Protein AF-A0A3M1RRI8-F1 (afdb_monomer)

Secondary structure (DSSP, 8-state):
----EEEEE-S-HHHHHHHHHHHHHTT-EEEEESSTT--

Nearest PDB structures (foldseek):
  4h60-assembly1_A  TM=9.935E-01  e=2.029E-02  Vibrio cholerae O395
  3jte-assembly1_A  TM=9.652E-01  e=2.697E-02  Acetivibrio thermocellus ATCC 27405
  3cg4-assembly1_A  TM=9.888E-01  e=4.438E-02  Methanospirillum hungatei JF-1
  4l85-assembly2_C-2  TM=9.254E-01  e=4.766E-02  Escherichia coli K-12
  4l85-assembly1_A  TM=9.604E-01  e=4.766E-02  Escherichia coli K-12

pLDDT: mean 94.47, std 6.71, range [68.44, 98.19]

Foldseek 3Di:
DQPEEEEAEALDPVVQVVCCVVVVVVRYHYHYDNHPVRD

Mean predicted aligned error: 2.97 Å

Sequence (39 aa):
MQKGRILVIDDEVSILRSLEGILSDEGFQVFTAEDGLAG

Radius of gyration: 9.92 Å; Cα contacts (8 Å, |Δi|>4): 61; chains: 1; bounding box: 26×16×24 Å

Structure (mmCIF, N/CA/C/O backbone):
data_AF-A0A3M1RRI8-F1
#
_entry.id   AF-A0A3M1RRI8-F1
#
loop_
_atom_site.group_PDB
_atom_site.id
_atom_site.type_symbol
_atom_site.label_atom_id
_atom_site.label_alt_id
_atom_site.label_comp_id
_atom_site.label_asym_id
_atom_site.label_entity_id
_atom_site.label_seq_id
_atom_site.pdbx_PDB_ins_code
_atom_site.Cartn_x
_atom_site.Cartn_y
_atom_site.Cartn_z
_atom_site.occupancy
_atom_site.B_iso_or_equiv
_atom_site.auth_seq_id
_atom_site.auth_comp_id
_atom_site.auth_asym_id
_atom_site.auth_atom_id
_atom_site.pdbx_PDB_model_num
ATOM 1 N N . MET A 1 1 ? -13.468 6.345 11.743 1.00 68.44 1 MET A N 1
ATOM 2 C CA . MET A 1 1 ? -13.176 7.430 10.776 1.00 68.44 1 MET A CA 1
ATOM 3 C C . MET A 1 1 ? -11.792 7.171 10.212 1.00 68.44 1 MET A C 1
ATOM 5 O O . MET A 1 1 ? -10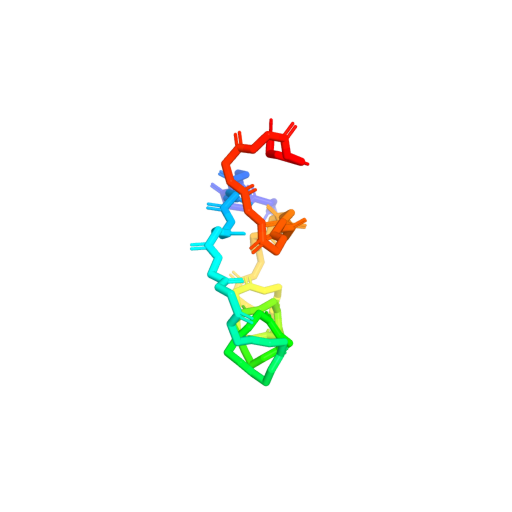.934 6.764 10.982 1.00 68.44 1 MET A O 1
ATOM 9 N N . GLN A 1 2 ? -11.590 7.347 8.907 1.00 78.62 2 GLN A N 1
ATOM 10 C CA . GLN A 1 2 ? -10.276 7.178 8.278 1.00 78.62 2 GLN A CA 1
ATOM 11 C C . GLN A 1 2 ? -9.413 8.408 8.608 1.00 78.62 2 GLN A C 1
ATOM 13 O O . GLN A 1 2 ? -9.863 9.531 8.376 1.00 78.62 2 GLN A O 1
ATOM 18 N N . LYS A 1 3 ? -8.228 8.210 9.208 1.00 90.19 3 LYS A N 1
ATOM 19 C CA . LYS A 1 3 ? -7.375 9.307 9.719 1.00 90.19 3 LYS A CA 1
ATOM 20 C C . LYS A 1 3 ? -6.747 10.141 8.596 1.00 90.19 3 LYS A C 1
ATOM 22 O O . LYS A 1 3 ? -6.526 11.336 8.769 1.00 90.19 3 LYS A O 1
ATOM 27 N N . GLY A 1 4 ? -6.471 9.523 7.450 1.00 96.75 4 GLY A N 1
ATOM 28 C CA . GLY A 1 4 ? -5.852 10.164 6.293 1.00 96.75 4 GLY A CA 1
ATOM 29 C C . GLY A 1 4 ? -5.336 9.143 5.282 1.00 96.75 4 GLY A C 1
ATOM 30 O O . GLY A 1 4 ? -5.515 7.937 5.467 1.00 96.75 4 GLY A O 1
ATOM 31 N N . ARG A 1 5 ? -4.693 9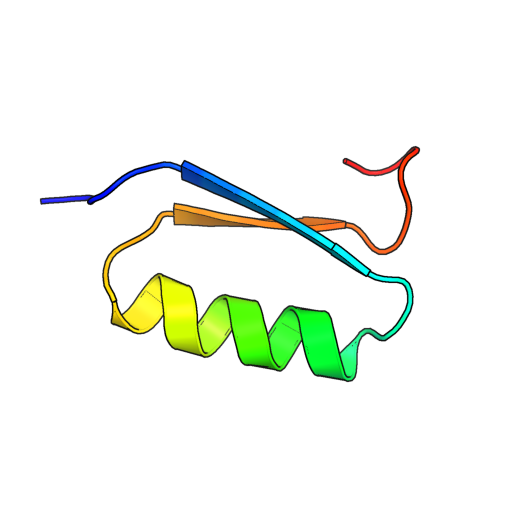.643 4.223 1.00 97.50 5 ARG A N 1
ATOM 32 C CA . ARG A 1 5 ? -4.032 8.837 3.186 1.00 97.50 5 ARG A CA 1
ATOM 33 C C . ARG A 1 5 ? -2.519 8.986 3.309 1.00 97.50 5 ARG A C 1
ATOM 35 O O . ARG A 1 5 ? -2.052 10.112 3.474 1.00 97.50 5 ARG A O 1
ATOM 42 N N . ILE A 1 6 ? -1.788 7.880 3.221 1.00 97.62 6 ILE A N 1
ATOM 43 C CA . ILE A 1 6 ? -0.322 7.830 3.302 1.00 97.62 6 ILE A CA 1
ATOM 44 C C . ILE A 1 6 ? 0.207 7.029 2.109 1.00 97.62 6 ILE A C 1
ATOM 46 O O . ILE A 1 6 ? -0.327 5.964 1.819 1.00 97.62 6 ILE A O 1
ATOM 50 N N . LEU A 1 7 ? 1.251 7.532 1.447 1.00 97.75 7 LEU A N 1
ATOM 51 C CA . LEU A 1 7 ? 2.049 6.791 0.470 1.00 97.75 7 LEU A CA 1
ATOM 52 C C . LEU A 1 7 ? 3.419 6.505 1.088 1.00 97.75 7 LEU A C 1
ATOM 54 O O . LEU A 1 7 ? 4.081 7.428 1.563 1.00 97.75 7 LEU A O 1
ATOM 58 N N . VAL A 1 8 ? 3.819 5.239 1.089 1.00 96.94 8 VAL A N 1
ATOM 59 C CA . VAL A 1 8 ? 5.136 4.784 1.537 1.00 96.94 8 VAL A CA 1
ATOM 60 C C . VAL A 1 8 ? 5.919 4.332 0.311 1.00 96.94 8 VAL A C 1
ATOM 62 O O . VAL A 1 8 ? 5.432 3.496 -0.446 1.00 96.94 8 VAL A O 1
ATOM 65 N N . ILE A 1 9 ? 7.112 4.894 0.119 1.00 96.88 9 ILE A N 1
ATOM 66 C CA . ILE A 1 9 ? 8.010 4.541 -0.982 1.00 96.88 9 ILE A CA 1
ATOM 67 C C . ILE A 1 9 ? 9.313 4.039 -0.380 1.00 96.88 9 ILE A C 1
ATOM 69 O O . ILE A 1 9 ? 9.979 4.797 0.326 1.00 96.88 9 ILE A O 1
ATOM 73 N N . ASP A 1 10 ? 9.639 2.779 -0.638 1.00 96.69 10 ASP A N 1
ATOM 74 C CA . ASP A 1 10 ? 10.824 2.107 -0.109 1.00 96.69 10 ASP A CA 1
ATOM 75 C C . ASP A 1 10 ? 11.165 0.909 -1.009 1.00 96.69 10 ASP A C 1
ATOM 77 O O . ASP A 1 10 ? 10.255 0.206 -1.453 1.00 96.69 10 ASP A O 1
ATOM 81 N N . ASP A 1 11 ? 12.446 0.685 -1.302 1.00 95.69 11 ASP A N 1
ATOM 82 C CA . ASP A 1 11 ? 12.905 -0.406 -2.171 1.00 95.69 11 ASP A CA 1
ATOM 83 C C . ASP A 1 11 ? 12.917 -1.771 -1.459 1.00 95.69 11 ASP A C 1
ATOM 85 O O . ASP A 1 11 ? 12.995 -2.824 -2.102 1.00 95.69 11 ASP A O 1
ATOM 89 N N . GLU A 1 12 ? 12.762 -1.793 -0.134 1.00 98.12 12 GLU A N 1
ATOM 90 C CA . G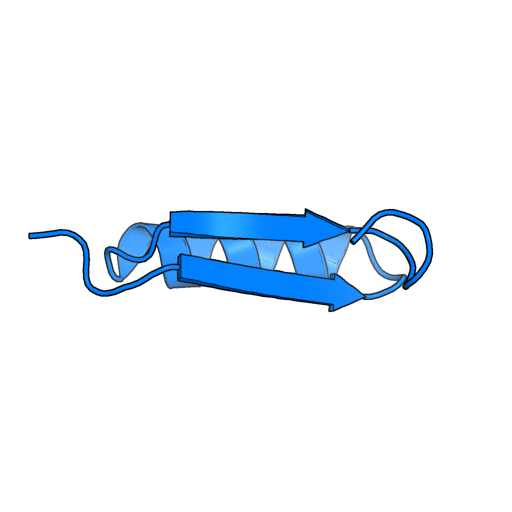LU A 1 12 ? 12.630 -3.014 0.648 1.00 98.12 12 GLU A CA 1
ATOM 91 C C . GLU A 1 12 ? 11.155 -3.408 0.864 1.00 98.12 12 GLU A C 1
ATOM 93 O O . GLU A 1 12 ? 10.433 -2.885 1.718 1.00 98.12 12 GLU A O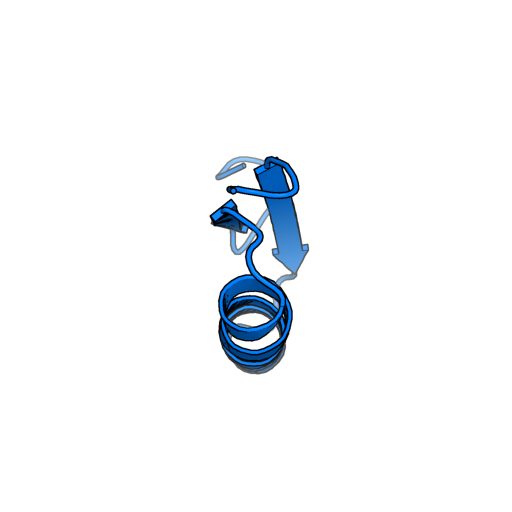 1
ATOM 98 N N . VAL A 1 13 ? 10.700 -4.457 0.167 1.00 95.38 13 VAL A N 1
ATOM 99 C CA . VAL A 1 13 ? 9.318 -4.987 0.272 1.00 95.38 13 VAL A CA 1
ATOM 100 C C . VAL A 1 13 ? 8.927 -5.381 1.710 1.00 95.38 13 VAL A C 1
ATOM 102 O O . VAL A 1 13 ? 7.755 -5.311 2.093 1.00 95.38 13 VAL A O 1
ATOM 105 N N . SER A 1 14 ? 9.889 -5.809 2.531 1.00 97.75 14 SER A N 1
ATOM 106 C CA . SER A 1 14 ? 9.675 -6.121 3.952 1.00 97.75 14 SER A CA 1
ATOM 107 C C . SER A 1 14 ? 9.254 -4.886 4.758 1.00 97.75 14 SER A C 1
ATOM 109 O O . SER A 1 14 ? 8.367 -4.993 5.613 1.00 97.75 14 SER A O 1
ATOM 111 N N . ILE A 1 15 ? 9.845 -3.725 4.465 1.00 97.38 15 ILE A N 1
ATOM 112 C CA . ILE A 1 15 ? 9.524 -2.441 5.089 1.00 97.38 15 ILE A CA 1
ATOM 113 C C . ILE A 1 15 ? 8.134 -1.988 4.652 1.00 97.38 15 ILE A C 1
ATOM 115 O O . ILE A 1 15 ? 7.303 -1.700 5.517 1.00 97.38 15 ILE A O 1
ATOM 119 N N . LEU A 1 16 ? 7.831 -2.042 3.349 1.00 97.69 16 LEU A N 1
ATOM 120 C CA . LEU A 1 16 ? 6.507 -1.693 2.815 1.00 97.69 16 LEU A CA 1
ATOM 121 C C . LEU A 1 16 ? 5.382 -2.469 3.509 1.00 97.69 16 LEU A C 1
ATOM 123 O O . LEU A 1 16 ? 4.434 -1.866 4.005 1.00 97.69 16 LEU A O 1
ATOM 127 N N . ARG A 1 17 ? 5.514 -3.798 3.618 1.00 97.69 17 ARG A N 1
ATOM 128 C CA . ARG A 1 17 ? 4.507 -4.654 4.272 1.00 97.69 17 ARG A CA 1
ATOM 129 C C . ARG A 1 17 ? 4.364 -4.365 5.763 1.00 97.69 17 ARG A C 1
ATOM 131 O O . ARG A 1 17 ? 3.253 -4.379 6.290 1.00 97.69 17 ARG A O 1
ATOM 138 N N . SER A 1 18 ? 5.483 -4.122 6.445 1.00 98.19 18 SER A N 1
ATOM 139 C CA . SER A 1 18 ? 5.475 -3.815 7.878 1.00 98.19 18 SER A CA 1
ATOM 140 C C . SER A 1 18 ? 4.757 -2.491 8.146 1.00 98.19 18 SER A C 1
ATOM 142 O O . SER A 1 18 ? 3.900 -2.419 9.026 1.00 98.19 18 SER A O 1
ATOM 144 N N . LEU A 1 19 ? 5.063 -1.455 7.359 1.00 97.94 19 LEU A N 1
ATOM 145 C CA . LEU A 1 19 ? 4.459 -0.131 7.492 1.00 97.94 19 LEU A CA 1
ATOM 146 C C . LEU A 1 19 ? 2.994 -0.109 7.052 1.00 97.94 19 LEU A C 1
ATOM 148 O O . LEU A 1 19 ? 2.179 0.521 7.722 1.00 97.94 19 LEU A O 1
ATOM 152 N N . GLU A 1 20 ? 2.641 -0.822 5.980 1.00 97.81 20 GLU A N 1
ATOM 153 C CA . GLU A 1 20 ? 1.253 -0.976 5.537 1.00 97.81 20 GLU A CA 1
ATOM 154 C C . GLU A 1 20 ? 0.375 -1.559 6.646 1.00 97.81 20 GLU A C 1
ATOM 156 O O . GLU A 1 20 ? -0.679 -0.991 6.932 1.00 97.81 20 GLU A O 1
ATOM 161 N N . GLY A 1 21 ? 0.825 -2.625 7.318 1.00 97.69 21 GLY A N 1
ATOM 162 C CA . GLY A 1 21 ? 0.105 -3.223 8.444 1.00 97.69 21 GLY A CA 1
ATOM 163 C C . GLY A 1 21 ? -0.070 -2.249 9.610 1.00 97.69 21 GLY A C 1
ATOM 164 O O . GLY A 1 21 ? -1.196 -1.936 9.987 1.00 97.69 21 GLY A O 1
ATOM 165 N N . ILE A 1 22 ? 1.037 -1.696 10.122 1.00 98.12 22 ILE A N 1
ATOM 166 C CA . ILE A 1 22 ? 1.027 -0.787 11.284 1.00 98.12 22 ILE A CA 1
ATOM 167 C C . ILE A 1 22 ? 0.121 0.429 11.038 1.00 98.12 22 ILE A C 1
ATOM 169 O O . ILE A 1 22 ? -0.679 0.805 11.893 1.00 98.12 22 ILE A O 1
ATOM 173 N N . LEU A 1 23 ? 0.235 1.064 9.871 1.00 97.62 23 LEU A N 1
ATOM 174 C CA . LEU A 1 23 ? -0.515 2.282 9.564 1.00 97.62 23 LEU A CA 1
ATOM 175 C C . LEU A 1 23 ? -1.987 1.990 9.236 1.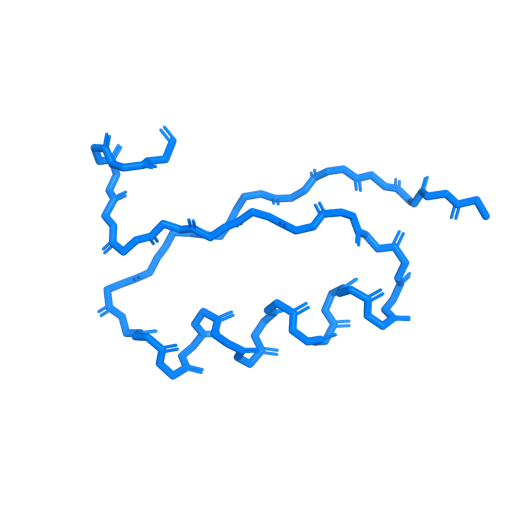00 97.62 23 LEU A C 1
ATOM 177 O O . LEU A 1 23 ? -2.860 2.790 9.586 1.00 97.62 23 LEU A O 1
ATOM 181 N N . SER A 1 24 ? -2.283 0.849 8.609 1.00 96.75 24 SER A N 1
ATOM 182 C CA . SER A 1 24 ? -3.668 0.42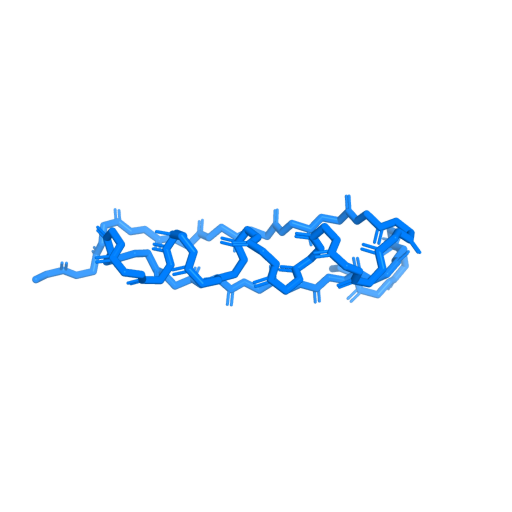5 8.372 1.00 96.75 24 SER A CA 1
ATOM 183 C C . SER A 1 24 ? -4.386 0.106 9.683 1.00 96.75 24 SER A C 1
ATOM 185 O O . SER A 1 24 ? -5.523 0.543 9.869 1.00 96.75 24 SER A O 1
ATOM 187 N N . ASP A 1 25 ? -3.707 -0.560 10.621 1.00 97.19 25 ASP A N 1
ATOM 188 C CA . ASP A 1 25 ? -4.226 -0.854 11.964 1.00 97.19 25 ASP A CA 1
ATOM 189 C C . ASP A 1 25 ? -4.505 0.431 12.761 1.00 97.19 25 ASP A C 1
ATOM 191 O O . ASP A 1 25 ? -5.492 0.529 13.494 1.00 97.19 25 ASP A O 1
ATOM 195 N N . GLU A 1 26 ? -3.700 1.473 12.546 1.00 96.88 26 GLU A N 1
ATOM 196 C CA . GLU A 1 26 ? -3.927 2.812 13.095 1.00 96.88 26 GLU A CA 1
ATOM 197 C C . GLU A 1 26 ? -5.088 3.573 12.426 1.00 96.88 26 GLU A C 1
ATOM 199 O O . GLU A 1 26 ? -5.474 4.650 12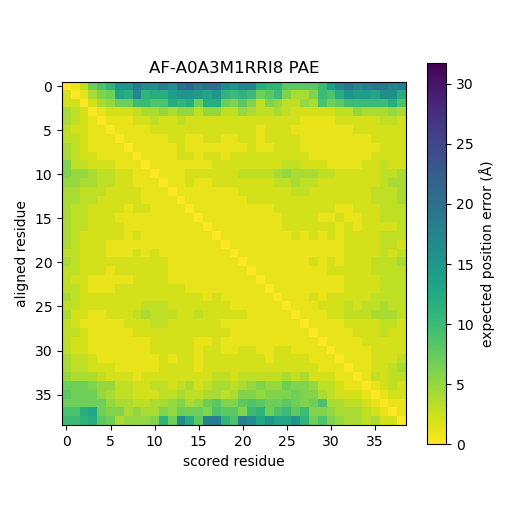.896 1.00 96.88 26 GLU A O 1
ATOM 204 N N . GLY A 1 27 ? -5.679 3.040 11.355 1.00 97.12 27 GLY A N 1
ATOM 205 C CA . GLY A 1 27 ? -6.83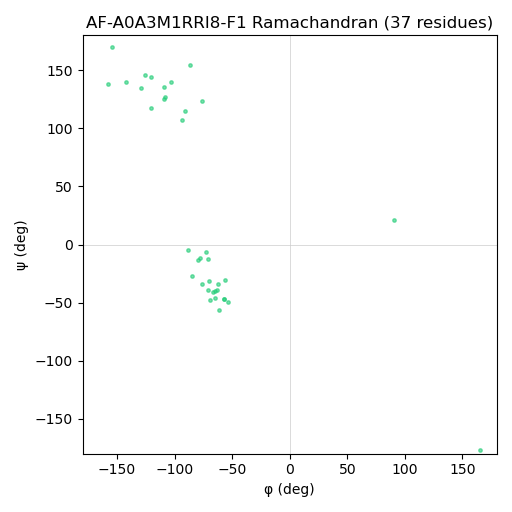5 3.616 10.665 1.00 97.12 27 GLY A CA 1
ATOM 206 C C . GLY A 1 27 ? -6.491 4.582 9.528 1.00 97.12 27 GLY A C 1
ATOM 207 O O 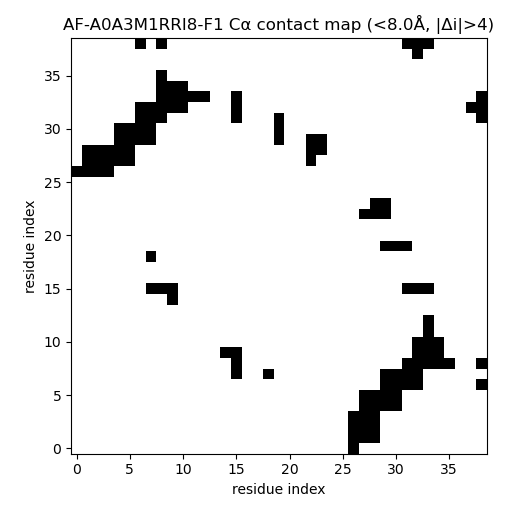. GLY A 1 27 ? -7.331 5.416 9.156 1.00 97.12 27 GLY A O 1
ATOM 208 N N . PHE A 1 28 ? -5.276 4.506 8.983 1.00 98.12 28 PHE A N 1
ATOM 209 C CA . PHE A 1 28 ? -4.903 5.195 7.747 1.00 98.12 28 PHE A CA 1
ATOM 210 C C . PHE A 1 28 ? -5.240 4.350 6.516 1.00 98.12 28 PHE A C 1
ATOM 212 O O . PHE A 1 28 ? -5.303 3.127 6.571 1.00 98.12 28 PHE A O 1
ATOM 219 N N . GLN A 1 29 ? -5.449 5.015 5.381 1.00 97.62 29 GLN A N 1
ATOM 220 C CA . GLN A 1 29 ? -5.420 4.358 4.079 1.00 97.62 29 GLN A CA 1
ATOM 221 C C . GLN A 1 29 ? -3.997 4.432 3.538 1.00 97.62 29 GLN A C 1
ATOM 223 O O . GLN A 1 29 ? -3.503 5.530 3.268 1.00 97.62 29 GLN A O 1
ATOM 228 N N . VAL A 1 30 ? -3.353 3.280 3.401 1.00 97.56 30 VAL A N 1
ATOM 229 C CA . VAL A 1 30 ? -1.952 3.194 2.993 1.00 97.56 30 VAL A CA 1
ATOM 230 C C . VAL A 1 30 ? -1.857 2.779 1.530 1.00 97.56 30 VAL A C 1
ATOM 232 O O . VAL A 1 30 ? -2.612 1.929 1.065 1.00 97.56 30 VAL A O 1
ATOM 235 N N . PHE A 1 31 ? -0.929 3.402 0.818 1.00 97.56 31 PHE A N 1
ATOM 236 C CA . PHE A 1 31 ? -0.472 3.030 -0.512 1.00 97.56 31 PHE A CA 1
ATOM 237 C C . PHE A 1 31 ? 1.029 2.759 -0.422 1.00 97.56 31 PHE A C 1
ATOM 239 O O . PHE A 1 31 ? 1.731 3.426 0.342 1.00 97.56 31 PHE A O 1
ATOM 246 N N . THR A 1 32 ? 1.518 1.791 -1.184 1.00 97.38 32 THR A N 1
ATOM 247 C CA . THR A 1 32 ? 2.929 1.402 -1.202 1.00 97.38 32 THR A CA 1
ATOM 248 C C . THR A 1 32 ? 3.464 1.446 -2.628 1.00 97.38 32 THR A C 1
ATOM 250 O O . THR A 1 32 ? 2.732 1.167 -3.578 1.00 97.38 32 THR A O 1
ATOM 253 N N . ALA A 1 33 ? 4.734 1.810 -2.771 1.00 97.38 33 ALA A N 1
ATOM 254 C CA . ALA A 1 33 ? 5.467 1.761 -4.028 1.00 97.38 33 ALA A CA 1
ATOM 255 C C . ALA A 1 33 ? 6.913 1.321 -3.763 1.00 97.38 33 ALA A C 1
ATOM 257 O O . ALA A 1 33 ? 7.517 1.745 -2.780 1.00 97.38 33 ALA A O 1
ATOM 258 N N . GLU A 1 34 ? 7.462 0.478 -4.637 1.00 95.62 34 GLU A N 1
ATOM 259 C CA . GLU A 1 34 ? 8.847 -0.019 -4.527 1.00 95.62 34 GLU A CA 1
ATOM 260 C C . GLU A 1 34 ? 9.878 1.002 -5.039 1.00 95.62 34 GLU A C 1
ATOM 262 O O . GLU A 1 34 ? 11.074 0.881 -4.793 1.00 95.62 34 GLU A O 1
ATOM 267 N N . ASP A 1 35 ? 9.422 2.033 -5.751 1.00 93.19 35 ASP A N 1
ATOM 268 C CA . ASP A 1 35 ? 10.252 3.123 -6.242 1.00 93.19 35 ASP A CA 1
ATOM 269 C C . ASP A 1 35 ? 9.425 4.404 -6.448 1.00 93.19 35 ASP A C 1
ATOM 271 O O . ASP A 1 35 ? 8.193 4.408 -6.388 1.00 93.19 35 ASP A O 1
ATOM 275 N N . GLY A 1 36 ? 10.114 5.521 -6.694 1.00 88.38 36 GLY A N 1
ATOM 276 C CA . GLY A 1 36 ? 9.468 6.817 -6.912 1.00 88.38 36 GLY A CA 1
ATOM 277 C C . GLY A 1 36 ? 8.723 6.956 -8.244 1.00 88.38 36 GLY A C 1
ATOM 278 O O . GLY A 1 36 ? 7.999 7.931 -8.417 1.00 88.38 36 GLY A O 1
ATOM 279 N N . LEU A 1 37 ? 8.904 6.034 -9.193 1.00 90.75 37 LEU A N 1
ATOM 280 C CA . LEU A 1 37 ? 8.176 6.024 -10.465 1.00 90.75 37 LEU A CA 1
ATOM 281 C C . LEU A 1 37 ? 6.820 5.310 -10.326 1.00 90.75 37 LEU A C 1
ATOM 283 O O . LEU A 1 37 ? 5.891 5.615 -11.071 1.00 90.75 37 LEU A O 1
ATOM 287 N N . ALA A 1 38 ? 6.714 4.379 -9.380 1.00 82.50 38 ALA A N 1
ATOM 288 C CA . ALA A 1 38 ? 5.519 3.603 -9.076 1.00 82.50 38 ALA A CA 1
ATOM 289 C C . ALA A 1 38 ? 4.568 4.269 -8.056 1.00 82.50 38 ALA A C 1
ATOM 291 O O . ALA A 1 38 ? 3.499 3.715 -7.791 1.00 82.50 38 ALA A O 1
ATOM 292 N N . GLY A 1 39 ? 4.952 5.417 -7.480 1.00 75.75 39 GLY A N 1
ATOM 293 C CA . GLY A 1 39 ? 4.214 6.155 -6.440 1.00 75.75 39 GLY A CA 1
ATOM 294 C C . GLY A 1 39 ? 3.261 7.239 -6.936 1.00 75.75 39 GLY A C 1
ATOM 295 O O . GLY A 1 39 ? 3.502 7.821 -8.016 1.00 75.75 39 GLY A O 1
#

Solvent-accessible surface area (backbone atoms only — not comparable to full-atom values): 2356 Å² total; per-residue (Å²): 126,76,77,48,79,46,80,48,71,43,77,49,68,70,56,47,56,54,50,43,51,58,42,39,77,73,32,34,49,67,44,72,19,63,38,85,85,67,98